Protein AF-A0A1G0R824-F1 (afdb_monomer)

Radius of gyration: 17.57 Å; Cα contacts (8 Å, |Δi|>4): 34; chains: 1; bounding box: 50×35×37 Å

Sequence (110 aa):
MQFNEADFQIFEKHLKEFIDKHGAEAIESLYQLHRKLSKELFIKNFPTTEIFYYVLFDEIQKDKYKGLSFNQLADKMKNEKNIPKRTMYSFYKLYYRKRMNYIKREKELK

Secondary structure (DSSP, 8-state):
----HHHHHHHHHHHHHHHHHH-HHHHHHHHHHHHHHHHHH---S--HHHHHHHHHHHHHTSGGGTT--HHHHHHHHHHHH---HHHHHHHIIIIIHHHHHHHHHHHH--

Foldseek 3Di:
DDDDPVSVVVVVVVVVVCCVVPNPVVVVVLVVVVVVCCVPVVDPDRPVLVVVLVVVLVVCVDPVNPPDDLVRVQVCCCVVPVQHSVSSVCSVVPPNVVVVVVVVVVVVVD

pLDDT: mean 83.84, std 8.11, range [50.47, 94.5]

Mean predicted aligned error: 9.65 Å

Solvent-accessible surface area (backbone atoms only — not comparable to full-atom values): 6414 Å² total; per-residue (Å²): 134,88,74,53,75,68,56,46,54,53,49,52,52,53,51,48,57,47,31,79,73,61,43,63,65,55,56,53,52,52,49,54,52,42,56,50,42,29,72,77,68,66,46,85,67,79,58,64,68,60,53,50,48,51,56,51,52,60,59,56,68,36,74,97,46,61,90,54,53,71,68,57,46,30,53,49,38,30,73,78,66,69,39,53,54,68,58,49,52,50,41,46,72,73,44,49,56,57,51,52,54,50,56,52,52,58,61,75,76,107

Structure (mmCIF, N/CA/C/O backbone):
data_AF-A0A1G0R824-F1
#
_entry.id   AF-A0A1G0R824-F1
#
loop_
_atom_site.group_PDB
_atom_site.id
_atom_site.type_symbol
_atom_site.label_atom_id
_atom_site.label_alt_id
_atom_site.label_comp_id
_atom_site.label_asym_id
_atom_site.label_entity_id
_atom_site.label_seq_id
_atom_site.pdbx_PDB_ins_code
_atom_site.Cartn_x
_atom_site.Cartn_y
_atom_site.Cartn_z
_atom_site.occupancy
_atom_site.B_iso_or_equiv
_atom_site.auth_seq_id
_atom_site.auth_comp_id
_atom_site.auth_asym_id
_atom_site.auth_atom_id
_atom_site.pdbx_PDB_model_num
ATOM 1 N N . MET A 1 1 ? 15.841 0.068 -17.970 1.00 50.47 1 MET A N 1
ATOM 2 C CA . MET A 1 1 ? 17.102 0.288 -17.232 1.00 50.47 1 MET A CA 1
ATOM 3 C C . MET A 1 1 ? 18.049 -0.827 -17.632 1.00 50.47 1 MET A C 1
ATOM 5 O O . MET A 1 1 ? 17.620 -1.971 -17.576 1.00 50.47 1 MET A O 1
ATOM 9 N N . GLN A 1 2 ? 19.258 -0.516 -18.102 1.00 52.72 2 GLN A N 1
ATOM 10 C CA . GLN A 1 2 ? 20.316 -1.52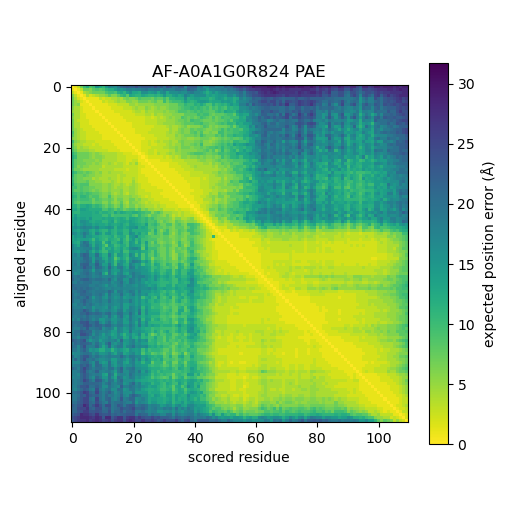2 -18.236 1.00 52.72 2 GLN A CA 1
ATOM 11 C C . GLN A 1 2 ? 21.029 -1.584 -16.886 1.00 52.72 2 GLN A C 1
ATOM 13 O O . GLN A 1 2 ? 21.675 -0.617 -16.497 1.00 52.72 2 GLN A O 1
ATOM 18 N N . PHE A 1 3 ? 20.813 -2.665 -16.144 1.00 53.12 3 PHE A N 1
ATOM 19 C CA . PHE A 1 3 ? 21.554 -2.931 -14.914 1.00 53.12 3 PHE A CA 1
ATOM 20 C C . PHE A 1 3 ? 22.971 -3.381 -15.277 1.00 53.12 3 PHE A C 1
ATOM 22 O O . PHE A 1 3 ? 23.140 -4.132 -16.240 1.00 53.12 3 PHE A O 1
ATOM 29 N N . ASN A 1 4 ? 23.979 -2.919 -14.533 1.00 82.19 4 ASN A N 1
ATOM 30 C CA . ASN A 1 4 ? 25.308 -3.522 -14.606 1.00 82.19 4 ASN A CA 1
ATOM 31 C C . ASN A 1 4 ? 25.336 -4.819 -13.767 1.00 82.19 4 ASN A C 1
ATOM 33 O O . ASN A 1 4 ? 24.406 -5.114 -13.014 1.00 82.19 4 ASN A O 1
ATOM 37 N N . GLU A 1 5 ? 26.392 -5.615 -13.913 1.00 81.75 5 GLU A N 1
ATOM 38 C CA . GLU A 1 5 ? 26.497 -6.938 -13.283 1.00 81.75 5 GLU A CA 1
ATOM 39 C C . GLU A 1 5 ? 26.482 -6.876 -11.742 1.00 81.75 5 GLU A C 1
ATOM 41 O O . GLU A 1 5 ? 25.881 -7.730 -11.091 1.00 81.75 5 GLU A O 1
ATOM 46 N N . ALA A 1 6 ? 27.052 -5.822 -11.150 1.00 82.69 6 ALA A N 1
ATOM 47 C CA . ALA A 1 6 ? 27.041 -5.614 -9.702 1.00 82.69 6 ALA A CA 1
ATOM 48 C C . ALA A 1 6 ? 25.634 -5.284 -9.176 1.00 82.69 6 ALA A C 1
ATOM 50 O O . ALA A 1 6 ? 25.211 -5.817 -8.148 1.00 82.69 6 ALA A O 1
ATOM 51 N N . ASP A 1 7 ? 24.878 -4.456 -9.901 1.00 78.75 7 ASP A N 1
ATOM 52 C CA . ASP A 1 7 ? 23.496 -4.141 -9.541 1.00 78.75 7 ASP A CA 1
ATOM 53 C C . ASP A 1 7 ? 22.604 -5.389 -9.613 1.00 78.75 7 ASP A C 1
ATOM 55 O O . ASP A 1 7 ? 21.698 -5.554 -8.793 1.00 78.75 7 ASP A O 1
ATOM 59 N N . PHE A 1 8 ? 22.877 -6.289 -10.565 1.00 78.81 8 PHE A N 1
ATOM 60 C CA . PHE A 1 8 ? 22.152 -7.550 -10.702 1.00 78.81 8 PHE A CA 1
ATOM 61 C C . PHE A 1 8 ? 22.396 -8.478 -9.503 1.00 78.81 8 PHE A C 1
ATOM 63 O O . PHE A 1 8 ? 21.442 -9.004 -8.933 1.00 78.81 8 PHE A O 1
ATOM 70 N N . GLN A 1 9 ? 23.644 -8.599 -9.041 1.00 83.06 9 GLN A N 1
ATOM 71 C CA . GLN A 1 9 ? 23.983 -9.396 -7.853 1.00 83.06 9 GLN A CA 1
ATOM 72 C C . GLN A 1 9 ? 23.334 -8.845 -6.573 1.00 83.06 9 GLN A C 1
ATOM 74 O O . GLN A 1 9 ? 22.834 -9.603 -5.738 1.00 83.06 9 GLN A O 1
ATOM 79 N N . ILE A 1 10 ? 23.308 -7.517 -6.414 1.00 84.44 10 ILE A N 1
ATOM 80 C CA . ILE A 1 10 ? 22.633 -6.861 -5.284 1.00 84.44 10 ILE A CA 1
ATOM 81 C C . ILE A 1 10 ? 21.124 -7.119 -5.343 1.00 84.44 10 ILE A C 1
ATOM 83 O O . ILE A 1 10 ? 20.503 -7.429 -4.323 1.00 84.44 10 ILE A O 1
ATOM 87 N N . PHE A 1 11 ? 20.538 -7.023 -6.536 1.00 80.81 11 PHE A N 1
ATOM 88 C CA . PHE A 1 11 ? 19.126 -7.308 -6.751 1.00 80.81 11 PHE A CA 1
ATOM 89 C C . PHE A 1 11 ? 18.776 -8.758 -6.392 1.00 80.81 11 PHE A C 1
ATOM 91 O O . PHE A 1 11 ? 17.846 -8.973 -5.616 1.00 80.81 11 PHE A O 1
ATOM 98 N N . GLU A 1 12 ? 19.534 -9.742 -6.879 1.00 81.81 12 GLU A N 1
ATOM 99 C CA . GLU A 1 12 ? 19.313 -11.159 -6.565 1.00 81.81 12 GLU A CA 1
ATOM 100 C C . GLU A 1 12 ? 19.423 -11.446 -5.067 1.00 81.81 12 GLU A C 1
ATOM 102 O O . GLU A 1 12 ? 18.592 -12.167 -4.510 1.00 81.81 12 GLU A O 1
ATOM 107 N N . LYS A 1 13 ? 20.404 -10.836 -4.390 1.00 89.50 13 LYS A N 1
ATOM 108 C CA . LYS A 1 13 ? 20.556 -10.967 -2.940 1.00 89.50 13 LYS A CA 1
ATOM 109 C C . LYS A 1 13 ? 19.313 -10.468 -2.201 1.00 89.50 13 LYS A C 1
ATOM 111 O O . LYS A 1 13 ? 18.770 -11.189 -1.368 1.00 89.50 13 LYS A O 1
ATOM 116 N N . HIS A 1 14 ? 18.835 -9.267 -2.523 1.00 85.50 14 HIS A N 1
ATOM 117 C CA . HIS A 1 14 ? 17.640 -8.710 -1.885 1.00 85.50 14 HIS A CA 1
ATOM 118 C C . HIS A 1 14 ? 16.363 -9.476 -2.235 1.00 85.50 14 HIS A C 1
ATOM 120 O O . HIS A 1 14 ? 15.480 -9.620 -1.388 1.00 85.50 14 HIS A O 1
ATOM 126 N N . LEU A 1 15 ? 16.264 -9.993 -3.461 1.00 82.12 15 LEU A N 1
ATOM 127 C CA . LEU A 1 15 ? 15.152 -10.840 -3.878 1.00 82.12 15 LEU A CA 1
ATOM 128 C C . LEU A 1 15 ? 15.111 -12.127 -3.048 1.00 82.12 15 LEU A C 1
A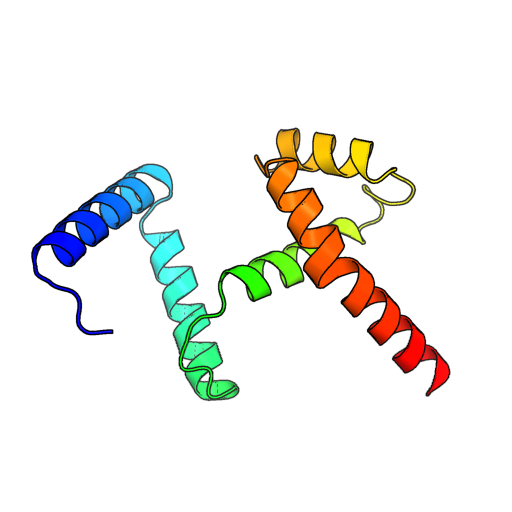TOM 130 O O . LEU A 1 15 ? 14.053 -12.503 -2.550 1.00 82.12 15 LEU A O 1
ATOM 134 N N . LYS A 1 16 ? 16.269 -12.761 -2.846 1.00 86.62 16 LYS A N 1
ATOM 135 C CA . LYS A 1 16 ? 16.400 -13.962 -2.022 1.00 86.62 16 LYS A CA 1
ATOM 136 C C . LYS A 1 16 ? 16.043 -13.693 -0.562 1.00 86.62 16 LYS A C 1
ATOM 138 O O . LYS A 1 16 ? 15.209 -14.399 -0.014 1.00 86.62 16 LYS A O 1
ATOM 143 N N . GLU A 1 17 ? 16.575 -12.624 0.032 1.00 89.75 17 GLU A N 1
ATOM 144 C CA . GLU A 1 17 ? 16.221 -12.203 1.398 1.00 89.75 17 GLU A CA 1
ATOM 145 C C . GLU A 1 17 ? 14.710 -11.964 1.560 1.00 89.75 17 GLU A C 1
ATOM 147 O O . GLU A 1 17 ? 14.130 -12.278 2.602 1.00 89.75 17 GLU A O 1
ATOM 152 N N . PHE A 1 18 ? 14.054 -11.412 0.534 1.00 84.62 18 PHE A N 1
ATOM 153 C CA . PHE A 1 18 ? 12.608 -11.218 0.537 1.00 84.62 18 PHE A CA 1
ATOM 154 C C . PHE A 1 18 ? 11.852 -12.550 0.485 1.00 84.62 18 PHE A C 1
ATOM 156 O O . PHE A 1 18 ? 10.939 -12.747 1.285 1.00 84.62 18 PHE A O 1
ATOM 163 N N . ILE A 1 19 ? 12.230 -13.459 -0.421 1.00 84.62 19 ILE A N 1
ATOM 164 C CA . ILE A 1 19 ? 11.612 -14.788 -0.559 1.00 84.62 19 ILE A CA 1
ATOM 165 C C . ILE A 1 19 ? 11.796 -15.600 0.725 1.00 84.62 19 ILE A C 1
ATOM 167 O O . ILE A 1 19 ? 10.819 -16.131 1.246 1.00 84.62 19 ILE A O 1
ATOM 171 N N . ASP A 1 20 ? 13.009 -15.630 1.279 1.00 87.12 20 ASP A N 1
ATOM 172 C CA . ASP A 1 20 ? 13.327 -16.359 2.512 1.00 87.12 20 ASP A CA 1
ATOM 173 C C . ASP A 1 20 ? 12.469 -15.869 3.694 1.00 87.12 20 ASP A C 1
ATOM 175 O O . ASP A 1 20 ? 12.116 -16.638 4.587 1.00 87.12 20 ASP A O 1
ATOM 179 N N . LYS A 1 21 ? 12.099 -14.582 3.696 1.00 86.25 21 LYS A N 1
ATOM 180 C CA . LYS A 1 21 ? 11.308 -13.956 4.760 1.00 86.25 21 LYS A CA 1
ATOM 181 C C . LYS A 1 21 ? 9.793 -14.040 4.554 1.00 86.25 21 LYS A C 1
ATOM 183 O O . LYS A 1 21 ? 9.052 -14.061 5.537 1.00 86.25 21 LYS A O 1
ATOM 188 N N . HIS A 1 22 ? 9.324 -13.996 3.311 1.00 84.19 22 HIS A N 1
ATOM 189 C CA . HIS A 1 22 ? 7.908 -13.786 2.984 1.00 84.19 22 HIS A CA 1
ATOM 190 C C . HIS A 1 22 ? 7.273 -14.911 2.159 1.00 84.19 22 HIS A C 1
ATOM 192 O O . HIS A 1 22 ? 6.067 -14.856 1.918 1.00 84.19 22 HIS A O 1
ATOM 198 N N . GLY A 1 23 ? 8.051 -15.918 1.760 1.00 86.38 23 GLY A N 1
ATOM 199 C CA . GLY A 1 23 ? 7.623 -16.958 0.832 1.00 86.38 23 GLY A CA 1
ATOM 200 C C . GLY A 1 23 ? 7.680 -16.493 -0.624 1.00 86.38 23 GLY A C 1
ATOM 201 O O . GLY A 1 23 ? 7.590 -15.299 -0.938 1.00 86.38 23 GLY A O 1
ATOM 202 N N . ALA A 1 24 ? 7.837 -17.449 -1.539 1.00 82.44 24 ALA A N 1
ATOM 203 C CA . ALA A 1 24 ? 7.857 -17.173 -2.975 1.00 82.44 24 ALA A CA 1
ATOM 204 C C . ALA A 1 24 ? 6.472 -16.738 -3.490 1.00 82.44 24 ALA A C 1
ATOM 206 O O . ALA A 1 24 ? 6.373 -15.942 -4.428 1.00 82.44 24 ALA A O 1
ATOM 207 N N . GLU A 1 25 ? 5.402 -17.175 -2.819 1.00 85.25 25 GLU A N 1
ATOM 208 C CA . GLU A 1 25 ? 4.009 -16.917 -3.188 1.00 85.25 25 GLU A CA 1
ATOM 209 C C . GLU A 1 25 ? 3.681 -15.415 -3.210 1.00 85.25 25 GLU A C 1
ATOM 211 O O . GLU A 1 25 ? 2.858 -14.950 -4.007 1.00 85.25 25 GLU A O 1
ATOM 216 N N . ALA A 1 26 ? 4.346 -14.624 -2.360 1.00 78.00 26 ALA A N 1
ATOM 217 C CA . ALA A 1 26 ? 4.185 -13.174 -2.318 1.00 78.00 26 ALA A CA 1
ATOM 218 C C . ALA A 1 26 ? 4.691 -12.502 -3.606 1.00 78.00 26 ALA A C 1
ATOM 220 O O . ALA A 1 26 ? 4.035 -11.602 -4.138 1.00 78.00 26 ALA A O 1
ATOM 221 N N . ILE A 1 27 ? 5.830 -12.956 -4.141 1.00 79.94 27 ILE A N 1
ATOM 222 C CA . ILE A 1 27 ? 6.387 -12.437 -5.398 1.00 79.94 27 ILE A CA 1
ATOM 223 C C . ILE A 1 27 ? 5.542 -12.890 -6.584 1.00 79.94 27 ILE A C 1
ATOM 225 O O . ILE A 1 27 ? 5.241 -12.081 -7.463 1.00 79.94 27 ILE A O 1
ATOM 229 N N . GLU A 1 28 ? 5.105 -14.148 -6.592 1.00 78.69 28 GLU A N 1
ATOM 230 C CA . GLU A 1 28 ? 4.213 -14.663 -7.631 1.00 78.69 28 GLU A CA 1
ATOM 231 C C . GLU A 1 28 ? 2.908 -13.866 -7.692 1.00 78.69 28 GLU A C 1
ATOM 233 O O . GLU A 1 28 ? 2.488 -13.437 -8.768 1.00 78.69 28 GLU A O 1
ATOM 238 N N . SER A 1 29 ? 2.308 -13.576 -6.536 1.00 81.31 29 SER A N 1
ATOM 239 C CA . SER A 1 29 ? 1.095 -12.760 -6.441 1.00 81.31 29 SER A CA 1
ATOM 240 C C . SER A 1 29 ? 1.305 -11.348 -7.004 1.00 81.31 29 SER A C 1
ATOM 242 O O . SER A 1 29 ? 0.468 -10.848 -7.761 1.00 81.31 29 SER A O 1
ATOM 244 N N . LEU A 1 30 ? 2.443 -10.713 -6.694 1.00 81.12 30 LEU A N 1
ATOM 245 C CA . LEU A 1 30 ? 2.808 -9.400 -7.238 1.00 81.12 30 LEU A CA 1
ATOM 246 C C . LEU A 1 30 ? 3.021 -9.447 -8.757 1.00 81.12 30 LEU A C 1
ATOM 248 O O . LEU A 1 30 ? 2.548 -8.561 -9.472 1.00 81.12 30 LEU A O 1
ATOM 252 N N . TYR A 1 31 ? 3.680 -10.490 -9.264 1.00 81.75 31 TYR A N 1
ATOM 253 C CA . TYR A 1 31 ? 3.886 -10.688 -10.697 1.00 81.75 31 TYR A CA 1
ATOM 254 C C . TYR A 1 31 ? 2.561 -10.879 -11.446 1.00 81.75 31 TYR A C 1
ATOM 256 O O . TYR A 1 31 ? 2.338 -10.232 -12.473 1.00 81.75 31 TYR A O 1
ATOM 264 N N . GLN A 1 32 ? 1.658 -11.721 -10.935 1.00 84.19 32 GLN A N 1
ATOM 265 C CA . GLN A 1 32 ? 0.348 -11.945 -11.555 1.00 84.19 32 GLN A CA 1
ATOM 266 C C . GLN A 1 32 ? -0.484 -10.662 -11.576 1.00 84.19 32 GLN A C 1
ATOM 268 O O . GLN A 1 32 ? -1.085 -10.328 -12.602 1.00 84.19 32 GLN A O 1
ATOM 273 N N . LEU A 1 33 ? -0.460 -9.899 -10.478 1.00 82.69 33 LEU A N 1
ATOM 274 C CA . LEU A 1 33 ? -1.103 -8.592 -10.410 1.00 82.69 33 LEU A CA 1
ATOM 275 C C . LEU A 1 33 ? -0.523 -7.634 -11.461 1.00 82.69 33 LEU A C 1
ATOM 277 O O . LEU A 1 33 ? -1.284 -7.028 -12.216 1.00 82.69 33 LEU A O 1
ATOM 281 N N . HIS A 1 34 ? 0.805 -7.538 -11.575 1.00 81.75 34 HIS A N 1
ATOM 282 C CA . HIS A 1 34 ? 1.450 -6.709 -12.596 1.00 81.75 34 HIS A CA 1
ATOM 283 C C . HIS A 1 34 ? 1.052 -7.124 -14.012 1.00 81.75 34 HIS A C 1
ATOM 285 O O . HIS A 1 34 ? 0.662 -6.278 -14.815 1.00 81.75 34 HIS A O 1
ATOM 291 N N . ARG A 1 35 ? 1.096 -8.424 -14.320 1.00 80.94 35 ARG A N 1
ATOM 292 C CA . ARG A 1 35 ? 0.743 -8.955 -15.641 1.00 80.94 35 ARG A CA 1
ATOM 293 C C . ARG A 1 35 ? -0.699 -8.622 -16.017 1.00 80.94 35 ARG A C 1
ATOM 295 O O . ARG A 1 35 ? -0.956 -8.281 -17.171 1.00 80.94 35 ARG A O 1
ATOM 302 N N . LYS A 1 36 ? -1.628 -8.703 -15.060 1.00 83.75 36 LYS A N 1
ATOM 303 C CA . LYS A 1 36 ? -3.031 -8.328 -15.263 1.00 83.75 36 LYS A CA 1
ATOM 304 C C . LYS A 1 36 ? -3.173 -6.829 -15.540 1.00 83.75 36 LYS A C 1
ATOM 306 O O . LYS A 1 36 ? -3.750 -6.457 -16.557 1.00 83.75 36 LYS A O 1
ATOM 311 N N . LEU A 1 37 ? -2.563 -5.981 -14.709 1.00 80.06 37 LEU A N 1
ATOM 312 C CA . LEU A 1 37 ? -2.597 -4.522 -14.881 1.00 80.06 37 LEU A CA 1
ATOM 313 C C . LEU A 1 37 ? -1.940 -4.062 -16.188 1.00 80.06 37 LEU A C 1
ATOM 315 O O . LEU A 1 37 ? -2.423 -3.133 -16.828 1.00 80.06 37 LEU A O 1
ATOM 319 N N . SER A 1 38 ? -0.864 -4.721 -16.617 1.00 80.88 38 SER A N 1
ATOM 320 C CA . SER A 1 38 ? -0.202 -4.412 -17.885 1.00 80.88 38 SER A CA 1
ATOM 321 C C . SER A 1 38 ? -1.100 -4.711 -19.087 1.00 80.88 38 SER A C 1
ATOM 323 O O . SER A 1 38 ? -1.141 -3.932 -20.035 1.00 80.88 38 SER A O 1
ATOM 325 N N . LYS A 1 39 ? -1.871 -5.804 -19.027 1.00 83.31 39 LYS A N 1
ATOM 326 C CA . LYS A 1 39 ? -2.824 -6.179 -20.080 1.00 83.31 39 LYS A CA 1
ATOM 327 C C . LYS A 1 39 ? -4.071 -5.296 -20.105 1.00 83.31 39 LYS A C 1
ATOM 329 O O . LYS A 1 39 ? -4.519 -4.939 -21.185 1.00 83.31 39 LYS A O 1
ATOM 334 N N . GLU A 1 40 ? -4.639 -4.983 -18.943 1.00 85.62 40 GLU A N 1
ATOM 335 C CA . GLU A 1 40 ? -5.915 -4.258 -18.849 1.00 85.62 40 GLU A CA 1
ATOM 336 C C . GLU A 1 40 ? -5.743 -2.737 -18.943 1.00 85.62 40 GLU A C 1
ATOM 338 O O . GLU A 1 40 ? -6.569 -2.059 -19.546 1.00 85.62 40 GLU A O 1
ATOM 343 N N . LEU A 1 41 ? -4.671 -2.195 -18.355 1.00 80.25 41 LEU A N 1
ATOM 344 C CA . LEU A 1 41 ? -4.466 -0.752 -18.183 1.00 80.25 41 LEU A CA 1
ATOM 345 C C . LEU A 1 41 ? -3.198 -0.228 -18.880 1.00 80.25 41 LEU A C 1
ATOM 347 O O . LEU A 1 41 ? -2.849 0.937 -18.708 1.00 80.25 41 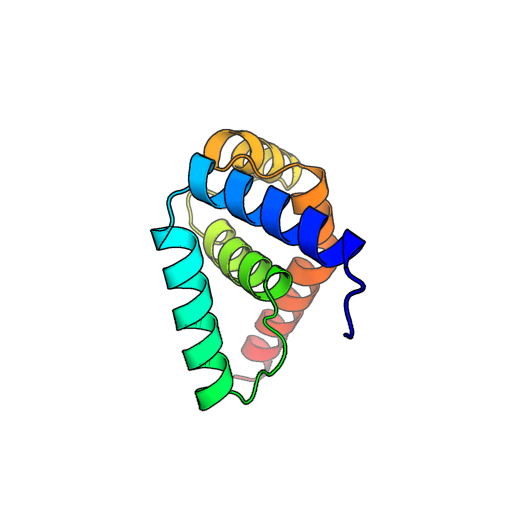LEU A O 1
ATOM 351 N N . PHE A 1 42 ? -2.484 -1.068 -19.642 1.00 79.69 42 PHE A N 1
ATOM 352 C CA . PHE A 1 42 ? -1.231 -0.723 -20.341 1.00 79.69 42 PHE A CA 1
ATOM 353 C C . PHE A 1 42 ? -0.117 -0.186 -19.430 1.00 79.69 42 PHE A C 1
ATOM 355 O O . PHE A 1 42 ? 0.797 0.521 -19.867 1.00 79.69 42 PHE A O 1
ATOM 362 N N . ILE A 1 43 ? -0.157 -0.549 -18.148 1.00 71.12 43 ILE A N 1
ATOM 363 C CA . ILE A 1 43 ? 0.856 -0.159 -17.173 1.00 71.12 43 ILE A CA 1
ATOM 364 C C . ILE A 1 43 ? 2.123 -0.988 -17.429 1.00 71.12 43 ILE A C 1
ATOM 366 O O . ILE A 1 43 ? 2.154 -2.194 -17.191 1.00 71.12 43 ILE A O 1
ATOM 370 N N . LYS A 1 44 ? 3.169 -0.341 -17.960 1.00 70.69 44 LYS A N 1
ATOM 371 C CA . LYS A 1 44 ? 4.475 -0.973 -18.249 1.00 70.69 44 LYS A CA 1
ATOM 372 C C . LYS A 1 44 ? 5.415 -1.014 -17.041 1.00 70.69 44 LYS A C 1
ATOM 374 O O . LYS A 1 44 ? 6.289 -1.870 -16.982 1.00 70.69 44 LYS A O 1
ATOM 379 N N . ASN A 1 45 ? 5.235 -0.084 -16.103 1.00 70.94 45 ASN A N 1
ATOM 380 C CA . ASN A 1 45 ? 6.014 0.021 -14.873 1.00 70.94 45 ASN A CA 1
ATOM 381 C C . ASN A 1 45 ? 5.086 -0.261 -13.696 1.00 70.94 45 ASN A C 1
ATOM 383 O O . ASN A 1 45 ? 4.102 0.456 -13.532 1.00 70.94 45 ASN A O 1
ATOM 387 N N . PHE A 1 46 ? 5.380 -1.279 -12.889 1.00 70.06 46 PHE A N 1
ATOM 388 C CA . PHE A 1 46 ? 4.523 -1.649 -11.765 1.00 70.06 46 PHE A CA 1
ATOM 389 C C . PHE A 1 46 ? 4.576 -0.581 -10.656 1.00 70.06 46 PHE A C 1
ATOM 391 O O . PHE A 1 46 ? 5.640 -0.370 -10.072 1.00 70.06 46 PHE A O 1
ATOM 398 N N . PRO A 1 47 ? 3.462 0.105 -10.349 1.00 71.19 47 PRO A N 1
ATOM 399 C CA . PRO A 1 47 ? 3.463 1.242 -9.440 1.00 71.19 47 PRO A CA 1
ATOM 400 C C . PRO A 1 47 ? 3.225 0.752 -8.005 1.00 71.19 47 PRO A C 1
ATOM 402 O O . PRO A 1 47 ? 2.150 0.908 -7.424 1.00 71.19 47 PRO A O 1
ATOM 405 N N . THR A 1 48 ? 4.225 0.070 -7.443 1.00 74.56 48 THR A N 1
ATOM 406 C CA . THR A 1 48 ? 4.126 -0.625 -6.149 1.00 74.56 48 THR A CA 1
ATOM 407 C C . THR A 1 48 ? 3.749 0.325 -5.011 1.00 74.56 48 THR A C 1
ATOM 409 O O . THR A 1 48 ? 2.961 -0.032 -4.135 1.00 74.56 48 THR A O 1
ATOM 412 N N . THR A 1 49 ? 4.275 1.552 -5.038 1.00 75.81 49 THR A N 1
ATOM 413 C CA . THR A 1 49 ? 4.011 2.580 -4.018 1.00 75.81 49 THR A CA 1
ATOM 414 C C . THR A 1 49 ? 2.575 3.087 -4.102 1.00 75.81 49 THR A C 1
ATOM 416 O O . THR A 1 49 ? 1.904 3.250 -3.086 1.00 75.81 49 THR A O 1
ATOM 419 N N . GLU A 1 50 ? 2.084 3.322 -5.312 1.00 79.44 50 GLU A N 1
ATOM 420 C CA . GLU A 1 50 ? 0.742 3.815 -5.583 1.00 79.44 50 GLU A CA 1
ATOM 421 C C . GLU A 1 50 ? -0.306 2.765 -5.219 1.00 79.44 50 GLU A C 1
ATOM 423 O O . GLU A 1 50 ? -1.310 3.106 -4.594 1.00 79.44 50 GLU A O 1
ATOM 428 N N . ILE A 1 51 ? -0.048 1.491 -5.541 1.00 79.00 51 ILE A N 1
ATOM 429 C CA . ILE A 1 51 ? -0.893 0.362 -5.131 1.00 79.00 51 ILE A CA 1
ATOM 430 C C . ILE A 1 51 ? -0.918 0.262 -3.606 1.00 79.00 51 ILE A C 1
ATOM 432 O O . ILE A 1 51 ? -1.994 0.188 -3.013 1.00 79.00 51 ILE A O 1
ATOM 436 N N . PHE A 1 52 ? 0.248 0.322 -2.955 1.00 83.12 52 PHE A N 1
ATOM 437 C CA . PHE A 1 52 ? 0.327 0.313 -1.497 1.00 83.12 52 PHE A CA 1
ATOM 438 C C . PHE A 1 52 ? -0.482 1.461 -0.876 1.00 83.12 52 PHE A C 1
ATOM 440 O O . PHE A 1 52 ? -1.268 1.229 0.040 1.00 83.12 52 PHE A O 1
ATOM 447 N N . TYR A 1 53 ? -0.345 2.688 -1.384 1.00 88.38 53 TYR A N 1
ATOM 448 C CA . TYR A 1 53 ? -1.102 3.836 -0.883 1.00 88.38 53 TYR A CA 1
ATOM 449 C C . TYR A 1 53 ? -2.601 3.729 -1.151 1.00 88.38 53 TYR A C 1
ATOM 451 O O . TYR A 1 53 ? -3.382 4.122 -0.289 1.00 88.38 53 TYR A O 1
ATOM 459 N N . TYR A 1 54 ? -3.015 3.171 -2.286 1.00 85.00 54 TYR A N 1
ATOM 460 C CA . TYR A 1 54 ? -4.425 2.911 -2.564 1.00 85.00 54 TYR A CA 1
ATOM 461 C C . TYR A 1 54 ? -5.021 1.935 -1.539 1.00 85.00 54 TYR A C 1
ATOM 463 O O . TYR A 1 54 ? -6.001 2.254 -0.870 1.00 85.00 54 TYR A O 1
ATOM 471 N N . VAL A 1 55 ? -4.375 0.783 -1.339 1.00 84.44 55 VAL A N 1
ATOM 472 C CA . VAL A 1 55 ? -4.823 -0.234 -0.373 1.00 84.44 55 VAL A CA 1
ATOM 473 C C . VAL A 1 55 ? -4.816 0.319 1.053 1.00 84.44 55 VAL A C 1
ATOM 475 O O . VAL A 1 55 ? -5.751 0.090 1.822 1.00 84.44 55 VAL A O 1
ATOM 478 N N . LEU A 1 56 ? -3.776 1.076 1.414 1.00 88.50 56 LEU A N 1
ATOM 479 C CA . LEU A 1 56 ? -3.687 1.721 2.718 1.00 88.50 56 LEU A CA 1
ATOM 480 C C . LEU A 1 56 ? -4.806 2.751 2.913 1.00 88.50 56 LEU A C 1
ATOM 482 O O . LEU A 1 56 ? -5.358 2.822 4.006 1.00 88.50 56 LEU A O 1
ATOM 486 N N . PHE A 1 57 ? -5.161 3.520 1.880 1.00 90.31 57 PHE A N 1
ATOM 487 C CA . PHE A 1 57 ? -6.260 4.482 1.936 1.00 90.31 57 PHE A CA 1
ATOM 488 C C . PHE A 1 57 ? -7.589 3.799 2.260 1.00 90.31 57 PHE A C 1
ATOM 490 O O . PHE A 1 57 ? -8.251 4.215 3.207 1.00 90.31 57 PHE A O 1
ATOM 497 N N . ASP A 1 58 ? -7.942 2.733 1.544 1.00 86.81 58 ASP A N 1
ATOM 498 C CA . ASP A 1 58 ? -9.185 1.993 1.791 1.00 86.81 58 ASP A CA 1
ATOM 499 C C . ASP A 1 58 ? -9.201 1.356 3.187 1.00 86.81 58 ASP A C 1
ATOM 501 O O . ASP A 1 58 ? -10.212 1.390 3.892 1.00 86.81 58 ASP A O 1
ATOM 505 N N . GLU A 1 59 ? -8.063 0.820 3.637 1.00 88.19 59 GLU A N 1
ATOM 506 C CA . GLU A 1 59 ? -7.941 0.236 4.970 1.00 88.19 59 GLU A CA 1
ATOM 507 C C . GLU A 1 59 ? -8.249 1.250 6.077 1.00 88.19 59 GLU A C 1
ATOM 509 O O . GLU A 1 59 ? -8.978 0.919 7.012 1.00 88.19 59 GLU A O 1
ATOM 514 N N . ILE A 1 60 ? -7.709 2.470 5.992 1.00 89.56 60 ILE A N 1
ATOM 515 C CA . ILE A 1 60 ? -7.870 3.476 7.052 1.00 89.56 60 ILE A CA 1
ATOM 516 C C . ILE A 1 60 ? -9.254 4.133 7.070 1.00 89.56 60 ILE A C 1
ATOM 518 O O . ILE A 1 60 ? -9.580 4.802 8.046 1.00 89.56 60 ILE A O 1
ATOM 522 N N . GLN A 1 61 ? -10.070 3.942 6.027 1.00 87.25 61 GLN A N 1
ATOM 523 C CA . GLN A 1 61 ? -11.473 4.374 6.023 1.00 87.25 61 GLN A CA 1
ATOM 524 C C . GLN A 1 61 ? -12.391 3.422 6.808 1.00 87.25 61 GLN A C 1
ATOM 526 O O . GLN A 1 61 ? -13.542 3.767 7.067 1.00 87.25 61 GLN A O 1
ATOM 531 N N . LYS A 1 62 ? -11.914 2.231 7.200 1.00 88.62 62 LYS A N 1
ATOM 532 C CA . LYS A 1 62 ? -12.703 1.269 7.988 1.00 88.62 62 LYS A CA 1
ATOM 533 C C . LYS A 1 62 ? -13.053 1.836 9.367 1.00 88.62 62 LYS A C 1
ATOM 535 O O . LYS A 1 62 ? -12.223 2.484 10.006 1.00 88.62 62 LYS A O 1
ATOM 540 N N . ASP A 1 63 ? -14.237 1.496 9.880 1.00 87.50 63 ASP A N 1
ATOM 541 C CA . ASP A 1 63 ? -14.775 2.061 11.130 1.00 87.50 63 ASP A CA 1
ATOM 542 C C . ASP A 1 63 ? -13.842 1.912 12.342 1.00 87.50 63 ASP A C 1
ATOM 544 O O . ASP A 1 63 ? -13.756 2.820 13.165 1.00 87.50 63 ASP A O 1
ATOM 548 N N . LYS A 1 64 ? -13.050 0.832 12.415 1.00 90.12 64 LYS A N 1
ATOM 549 C CA . LYS A 1 64 ? -12.043 0.608 13.477 1.00 90.12 64 LYS A CA 1
ATOM 550 C C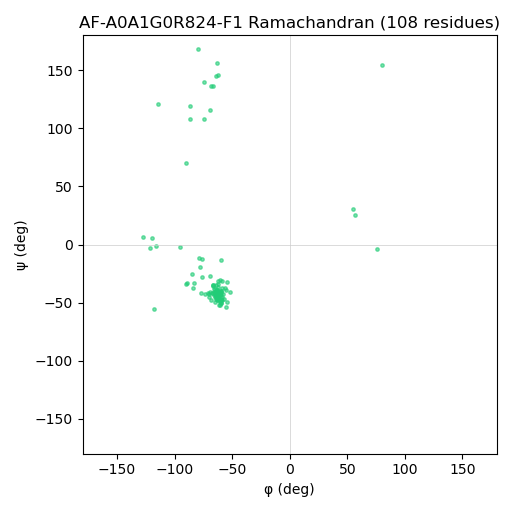 . LYS A 1 64 ? -10.939 1.679 13.570 1.00 90.12 64 LYS A C 1
ATOM 552 O O . LYS A 1 64 ? -10.162 1.678 14.534 1.00 90.12 64 LYS A O 1
ATOM 557 N N . TYR A 1 65 ? -10.824 2.539 12.560 1.00 89.12 65 TYR A N 1
ATOM 558 C CA . TYR A 1 65 ? -9.866 3.642 12.491 1.00 89.12 65 TYR A CA 1
ATOM 559 C C . TYR A 1 65 ? -10.541 5.021 12.455 1.00 89.12 65 TYR A C 1
ATOM 561 O O . TYR A 1 65 ? -9.856 6.046 12.459 1.00 89.12 65 TYR A O 1
ATOM 569 N N . LYS A 1 66 ? -11.877 5.066 12.456 1.00 87.56 66 LYS A N 1
ATOM 570 C CA . LYS A 1 66 ? -12.654 6.302 12.395 1.00 87.56 66 LYS A CA 1
ATOM 571 C C . LYS A 1 66 ? -12.455 7.131 13.663 1.00 87.56 66 LYS A C 1
ATOM 573 O O . LYS A 1 66 ? -12.449 6.607 14.772 1.00 87.56 66 LYS A O 1
ATOM 578 N N . GLY A 1 67 ? -12.280 8.440 13.492 1.00 85.75 67 GLY A N 1
ATOM 579 C 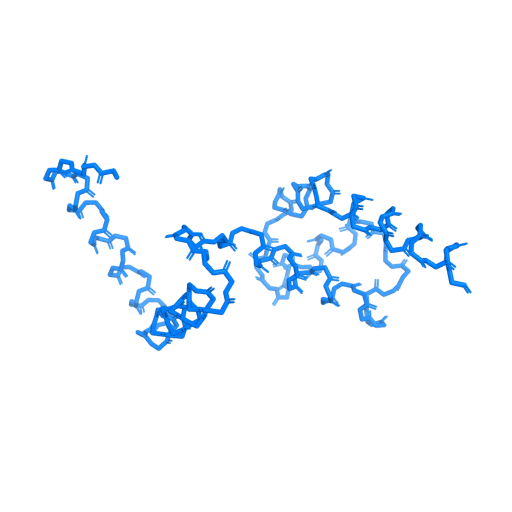CA . GLY A 1 67 ? -12.090 9.381 14.602 1.00 85.75 67 GLY A CA 1
ATOM 580 C C . GLY A 1 67 ? -10.699 9.358 15.244 1.00 85.75 67 GLY A C 1
ATOM 581 O O . GLY A 1 67 ? -10.428 10.194 16.102 1.00 85.75 67 GLY A O 1
ATOM 582 N N . LEU A 1 68 ? -9.796 8.465 14.823 1.00 91.19 68 LEU A N 1
ATOM 583 C CA . LEU A 1 68 ? -8.412 8.493 15.289 1.00 91.19 68 LEU A CA 1
ATOM 584 C C . LEU A 1 68 ? -7.691 9.727 14.742 1.00 91.19 68 LEU A C 1
ATOM 586 O O . LEU A 1 68 ? -7.769 10.046 13.553 1.00 91.19 68 LEU A O 1
ATOM 590 N N . SER A 1 69 ? -6.923 10.393 15.603 1.00 91.88 69 SER A N 1
ATOM 591 C CA . SER A 1 69 ? -5.958 11.391 15.145 1.00 91.88 69 SER A CA 1
ATOM 592 C C . SER A 1 69 ? -4.891 10.732 14.267 1.00 91.88 69 SER A C 1
ATOM 594 O O . SER A 1 69 ? -4.600 9.539 14.392 1.00 91.88 69 SER A O 1
ATOM 596 N N . PHE A 1 70 ? -4.246 11.517 13.403 1.00 90.62 70 PHE A N 1
ATOM 597 C CA . PHE A 1 70 ? -3.186 11.001 12.536 1.00 90.62 70 PHE A CA 1
ATOM 598 C C . PHE A 1 70 ? -2.060 10.305 13.324 1.00 90.62 70 PHE A C 1
ATOM 600 O O . PHE A 1 70 ? -1.579 9.254 12.907 1.00 90.62 70 PHE A O 1
ATOM 607 N N . ASN A 1 71 ? -1.678 10.845 14.487 1.00 93.12 71 ASN A N 1
ATOM 608 C CA . ASN A 1 71 ? -0.650 10.240 15.337 1.00 93.12 71 ASN A CA 1
ATOM 609 C C . ASN A 1 71 ? -1.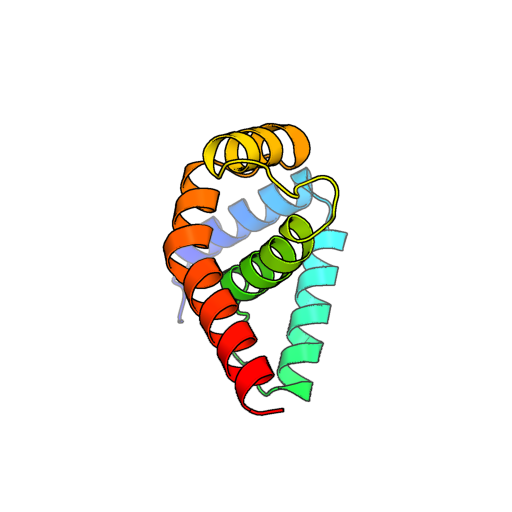093 8.876 15.886 1.00 93.12 71 ASN A C 1
ATOM 611 O O . ASN A 1 71 ? -0.338 7.914 15.775 1.00 93.12 71 ASN A O 1
ATOM 615 N N . GLN A 1 72 ? -2.330 8.768 16.385 1.00 94.38 72 GLN A N 1
ATOM 616 C CA . GLN A 1 72 ? -2.893 7.494 16.850 1.00 94.38 72 GLN A CA 1
ATOM 617 C C . GLN A 1 72 ? -2.979 6.467 15.717 1.00 94.38 72 GLN A C 1
ATOM 619 O O . GLN A 1 72 ? -2.634 5.303 15.910 1.00 94.38 72 GLN A O 1
ATOM 624 N N . LEU A 1 73 ? -3.392 6.895 14.521 1.00 93.69 73 LEU A N 1
ATOM 625 C CA . LEU A 1 73 ? -3.431 6.040 13.338 1.00 93.69 73 LEU A CA 1
ATOM 626 C C . LEU A 1 73 ? -2.028 5.543 12.962 1.00 93.69 73 LEU A C 1
ATOM 628 O O . LEU A 1 73 ? -1.850 4.361 12.685 1.00 93.69 73 LEU A O 1
ATOM 632 N N . ALA A 1 74 ? -1.025 6.424 12.978 1.00 93.19 74 ALA A N 1
ATOM 633 C CA . ALA A 1 74 ? 0.349 6.068 12.643 1.00 93.19 74 ALA A CA 1
ATOM 634 C C . ALA A 1 74 ? 0.970 5.095 13.659 1.00 93.19 74 ALA A C 1
ATOM 636 O O . ALA A 1 74 ? 1.676 4.171 13.259 1.00 93.19 74 ALA A O 1
ATOM 637 N N . ASP A 1 75 ? 0.686 5.266 14.952 1.00 94.50 75 ASP A N 1
ATOM 638 C CA . ASP A 1 75 ? 1.084 4.314 15.995 1.00 94.50 75 ASP A CA 1
ATOM 639 C C . ASP A 1 75 ? 0.399 2.953 15.819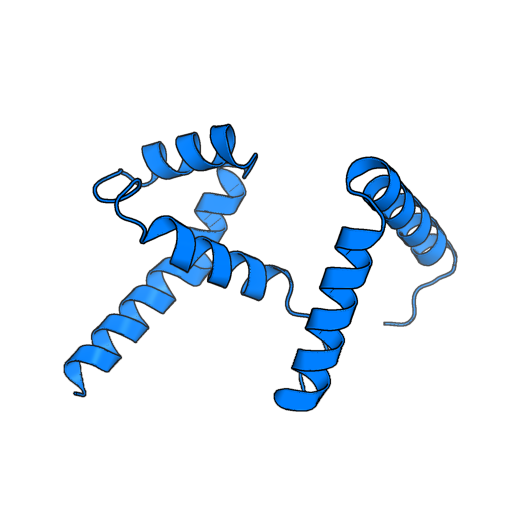 1.00 94.50 75 ASP A C 1
ATOM 641 O O . ASP A 1 75 ? 1.054 1.912 15.865 1.00 94.50 75 ASP A O 1
ATOM 645 N N . LYS A 1 76 ? -0.902 2.949 15.521 1.00 93.62 76 LYS A N 1
ATOM 646 C CA . LYS A 1 76 ? -1.670 1.719 15.300 1.00 93.62 76 LYS A CA 1
ATOM 647 C C . LYS A 1 76 ? -1.183 0.952 14.066 1.00 93.62 76 LYS A C 1
ATOM 649 O O . LYS A 1 76 ? -0.975 -0.253 14.142 1.00 93.62 76 LYS A O 1
ATOM 654 N N . MET A 1 77 ? -0.899 1.645 12.962 1.00 92.12 77 MET A N 1
ATOM 655 C CA . MET A 1 77 ? -0.342 1.040 11.741 1.00 92.12 77 MET A CA 1
ATOM 656 C C . MET A 1 77 ? 1.079 0.502 11.937 1.00 92.12 77 MET A C 1
ATOM 658 O O . MET A 1 77 ? 1.425 -0.540 11.375 1.00 92.12 77 MET A O 1
ATOM 662 N N . LYS A 1 78 ? 1.893 1.171 12.762 1.00 90.31 78 LYS A N 1
ATOM 663 C CA . LYS A 1 78 ? 3.206 0.656 13.164 1.00 90.31 78 LYS A CA 1
ATOM 664 C C . LYS A 1 78 ? 3.070 -0.651 13.941 1.00 90.31 78 LYS A C 1
ATOM 666 O O . LYS A 1 78 ? 3.788 -1.594 13.643 1.00 90.31 78 LYS A O 1
ATOM 671 N N . ASN A 1 79 ? 2.147 -0.720 14.894 1.00 89.62 79 ASN A N 1
ATOM 672 C CA . ASN A 1 79 ? 2.012 -1.887 15.766 1.00 89.62 79 ASN A CA 1
ATOM 673 C C . ASN A 1 79 ? 1.308 -3.070 15.080 1.00 89.62 79 ASN A C 1
ATOM 675 O O . ASN A 1 79 ? 1.749 -4.203 15.223 1.00 89.62 79 ASN A O 1
ATOM 679 N N . GLU A 1 80 ? 0.240 -2.824 14.315 1.00 90.38 80 GLU A N 1
ATOM 680 C CA . GLU A 1 80 ? -0.564 -3.888 13.689 1.00 90.38 80 GLU A CA 1
ATOM 681 C C . GLU A 1 80 ? 0.027 -4.390 12.368 1.00 90.38 80 GLU A C 1
ATOM 683 O O . GLU A 1 80 ? -0.147 -5.553 12.015 1.00 90.38 80 GLU A O 1
ATOM 688 N N . LYS A 1 81 ? 0.680 -3.508 11.599 1.00 81.81 81 LYS A N 1
ATOM 689 C CA . LYS A 1 81 ? 1.103 -3.793 10.216 1.00 81.81 81 LYS A CA 1
ATOM 690 C C . LYS A 1 81 ? 2.578 -3.517 9.953 1.00 81.81 81 LYS A C 1
ATOM 692 O O . LYS A 1 81 ? 3.015 -3.585 8.807 1.00 81.81 81 LYS A O 1
ATOM 697 N N . ASN A 1 82 ? 3.339 -3.181 10.995 1.00 83.38 82 ASN A N 1
ATOM 698 C CA . ASN A 1 82 ? 4.750 -2.820 10.901 1.00 83.38 82 ASN A CA 1
ATOM 699 C C . ASN A 1 82 ? 5.028 -1.675 9.905 1.00 83.38 82 ASN A C 1
ATOM 701 O O . ASN A 1 82 ? 6.090 -1.615 9.286 1.00 83.38 82 ASN A O 1
ATOM 705 N N . ILE A 1 83 ? 4.069 -0.755 9.728 1.00 85.44 83 ILE A N 1
ATOM 706 C CA . ILE A 1 83 ? 4.220 0.391 8.824 1.00 85.44 83 ILE A CA 1
ATOM 707 C C . ILE A 1 83 ? 4.904 1.537 9.586 1.00 85.44 83 ILE A C 1
ATOM 709 O O . ILE A 1 83 ? 4.340 2.054 10.553 1.00 85.44 83 ILE A O 1
ATOM 713 N N . PRO A 1 84 ? 6.091 2.006 9.162 1.00 86.81 84 PRO A N 1
ATOM 714 C CA . PRO A 1 84 ? 6.786 3.081 9.861 1.00 86.81 84 PRO A CA 1
ATOM 715 C C . PRO A 1 84 ? 5.993 4.394 9.861 1.00 86.81 84 PRO A C 1
ATOM 717 O O . PRO A 1 84 ? 5.392 4.774 8.852 1.00 86.81 84 PRO A O 1
ATOM 720 N N . LYS A 1 85 ? 6.100 5.177 10.946 1.00 90.31 85 LYS A N 1
ATOM 721 C CA . LYS A 1 85 ? 5.489 6.520 11.027 1.00 90.31 85 LYS A CA 1
ATOM 722 C C . LYS A 1 85 ? 5.867 7.405 9.836 1.00 90.31 85 LYS A C 1
ATOM 724 O O . LYS A 1 85 ? 5.012 8.094 9.293 1.00 90.31 85 LYS A O 1
ATOM 729 N N . ARG A 1 86 ? 7.128 7.360 9.386 1.00 88.00 86 ARG A N 1
ATOM 730 C CA . ARG A 1 86 ? 7.601 8.118 8.212 1.00 88.00 86 ARG A CA 1
ATOM 731 C C . ARG A 1 86 ? 6.805 7.781 6.947 1.00 88.00 86 ARG A C 1
ATOM 733 O O . ARG A 1 86 ? 6.428 8.688 6.213 1.00 88.00 86 ARG A O 1
ATOM 740 N N . THR A 1 87 ? 6.507 6.503 6.724 1.00 86.94 87 THR A N 1
ATOM 741 C CA . THR A 1 87 ? 5.691 6.046 5.592 1.00 86.94 87 THR A CA 1
ATOM 742 C C . THR A 1 87 ? 4.267 6.580 5.695 1.00 86.94 87 THR A C 1
ATOM 744 O O . THR A 1 87 ? 3.737 7.072 4.703 1.00 86.94 87 THR A O 1
ATOM 747 N N . MET A 1 88 ? 3.682 6.581 6.898 1.00 92.50 88 MET A N 1
ATOM 748 C CA . MET A 1 88 ? 2.366 7.183 7.147 1.00 92.50 88 MET A CA 1
ATOM 749 C C . MET A 1 88 ? 2.352 8.689 6.854 1.00 92.50 88 MET A C 1
ATOM 751 O O . MET A 1 88 ? 1.398 9.189 6.259 1.00 92.50 88 MET A O 1
ATOM 755 N N . TYR A 1 89 ? 3.413 9.418 7.218 1.00 91.06 89 TYR A N 1
ATOM 756 C CA . TYR A 1 89 ? 3.546 10.846 6.902 1.00 91.06 89 TYR A CA 1
ATOM 757 C C . TYR A 1 89 ? 3.622 11.092 5.392 1.00 91.06 89 TYR A C 1
ATOM 759 O O . TYR A 1 89 ? 2.911 11.958 4.876 1.00 91.06 89 TYR A O 1
ATOM 767 N N . SER A 1 90 ? 4.445 10.319 4.675 1.00 88.00 90 SER A N 1
ATOM 768 C CA . SER A 1 90 ? 4.537 10.391 3.212 1.00 88.00 90 SER A CA 1
ATOM 769 C C . SER A 1 90 ? 3.194 10.087 2.552 1.00 88.00 90 SER A C 1
ATOM 771 O O . SER A 1 90 ? 2.730 10.875 1.731 1.00 88.00 90 SER A O 1
ATOM 773 N N . PHE A 1 91 ? 2.527 9.011 2.972 1.00 92.25 91 PHE A N 1
ATOM 774 C CA . PHE A 1 91 ? 1.184 8.651 2.521 1.00 92.25 91 PHE A CA 1
ATOM 775 C C . PHE A 1 91 ? 0.188 9.803 2.725 1.00 92.25 91 PHE A C 1
ATOM 777 O O . PHE A 1 91 ? -0.510 10.206 1.790 1.00 92.25 91 PHE A O 1
ATOM 784 N N . TYR A 1 92 ? 0.156 10.387 3.925 1.00 89.31 92 TYR A N 1
ATOM 785 C CA . TYR A 1 92 ? -0.784 11.456 4.249 1.00 89.31 92 TYR A CA 1
ATOM 786 C C . TYR A 1 92 ? -0.553 12.715 3.405 1.00 89.31 92 TYR A C 1
ATOM 788 O O . TYR A 1 92 ? -1.497 13.309 2.875 1.00 89.31 92 TYR A O 1
ATOM 796 N N . LYS A 1 93 ? 0.717 13.108 3.248 1.00 87.00 93 LYS A N 1
ATOM 797 C CA . LYS A 1 93 ? 1.117 14.302 2.496 1.00 87.00 93 LYS A CA 1
ATOM 798 C C . LYS A 1 93 ? 0.910 14.138 0.990 1.00 87.00 93 LYS A C 1
ATOM 800 O O . LYS A 1 93 ? 0.428 15.065 0.342 1.00 87.00 93 LYS A O 1
ATOM 805 N N . LEU A 1 94 ? 1.312 12.997 0.432 1.00 84.75 94 LEU A N 1
ATOM 806 C CA . LEU A 1 94 ? 1.406 12.800 -1.016 1.00 84.75 94 LEU A CA 1
ATOM 807 C C . LEU A 1 94 ? 0.114 12.263 -1.630 1.00 84.75 94 LEU A C 1
ATOM 809 O O . LEU A 1 94 ? -0.208 12.639 -2.758 1.00 84.75 94 LEU A O 1
ATOM 813 N N . TYR A 1 95 ? -0.617 11.420 -0.899 1.00 88.88 95 TYR A N 1
ATOM 814 C CA . TYR A 1 95 ? -1.728 10.645 -1.447 1.00 88.88 95 TYR A CA 1
ATOM 815 C C . TYR A 1 95 ? -3.067 10.986 -0.787 1.00 88.88 95 TYR A C 1
ATOM 817 O O . TYR A 1 95 ? -3.999 11.416 -1.469 1.00 88.88 95 TYR A O 1
ATOM 825 N N . TYR A 1 96 ? -3.154 10.874 0.542 1.00 88.31 96 TYR A N 1
ATOM 826 C CA . TYR A 1 96 ? -4.420 10.964 1.280 1.00 88.31 96 TYR A CA 1
ATOM 827 C C . TYR A 1 96 ? -5.197 12.256 1.003 1.00 88.31 96 TYR A C 1
ATOM 829 O O . TYR A 1 96 ? -6.355 12.216 0.589 1.00 88.31 96 TYR A O 1
ATOM 837 N N . ARG A 1 97 ? -4.551 13.418 1.184 1.00 84.88 97 ARG A N 1
ATOM 838 C C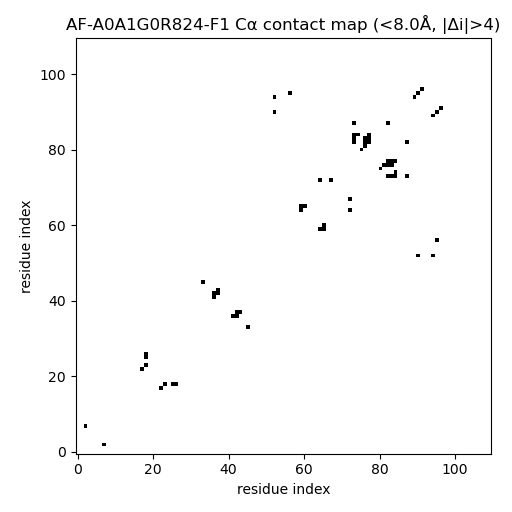A . ARG A 1 97 ? -5.199 14.728 0.984 1.00 84.88 97 ARG A CA 1
ATOM 839 C C . ARG A 1 97 ? -5.705 14.914 -0.445 1.00 84.88 97 ARG A C 1
ATOM 841 O O . ARG A 1 97 ? -6.810 15.411 -0.644 1.00 84.88 97 ARG A O 1
ATOM 848 N N . LYS A 1 98 ? -4.913 14.496 -1.438 1.00 88.00 98 LYS A N 1
ATOM 849 C CA . LYS A 1 98 ? -5.297 14.587 -2.853 1.00 88.00 9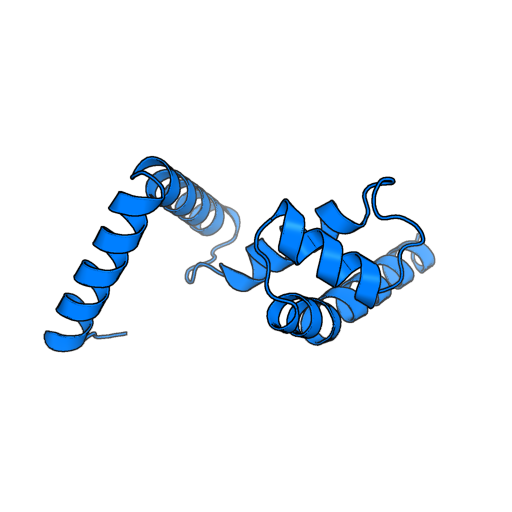8 LYS A CA 1
ATOM 850 C C . LYS A 1 98 ? -6.520 13.718 -3.140 1.00 88.00 98 LYS A C 1
ATOM 852 O O . LYS A 1 98 ? -7.463 14.191 -3.768 1.00 88.00 98 LYS A O 1
ATOM 857 N N . ARG A 1 99 ? -6.527 12.482 -2.631 1.00 88.06 99 ARG A N 1
ATOM 858 C CA . ARG A 1 99 ? -7.626 11.532 -2.832 1.00 88.06 99 ARG A CA 1
ATOM 859 C C . ARG A 1 99 ? -8.919 11.981 -2.147 1.00 88.06 99 ARG A C 1
ATOM 861 O O . ARG A 1 99 ? -9.969 11.930 -2.774 1.00 88.06 99 ARG A O 1
ATOM 868 N N . MET A 1 100 ? -8.844 12.504 -0.922 1.00 87.38 100 MET A N 1
ATOM 869 C CA . MET A 1 100 ? -10.009 13.069 -0.224 1.00 87.38 100 MET A CA 1
ATOM 870 C C . MET A 1 100 ? -10.625 14.252 -0.978 1.00 87.38 100 MET A C 1
ATOM 872 O O . MET A 1 100 ? -11.843 14.317 -1.130 1.00 87.38 100 MET A O 1
ATOM 876 N N . ASN A 1 101 ? -9.794 15.165 -1.492 1.00 87.38 101 ASN A N 1
ATOM 877 C CA . ASN A 1 101 ? -10.269 16.299 -2.287 1.00 87.38 101 ASN A CA 1
ATOM 878 C C . ASN A 1 101 ? -10.937 15.845 -3.589 1.00 87.38 101 ASN A C 1
ATOM 880 O O . ASN A 1 101 ? -11.958 16.405 -3.977 1.00 87.38 101 ASN A O 1
ATOM 884 N N . TYR A 1 102 ? -10.373 14.830 -4.245 1.00 88.81 102 TYR A N 1
ATOM 885 C CA . TYR A 1 102 ? -10.961 14.223 -5.434 1.00 88.81 102 TYR A CA 1
ATOM 886 C C . TYR A 1 102 ? -12.351 13.635 -5.140 1.00 88.81 102 TYR A C 1
ATOM 888 O O . TYR A 1 102 ? -13.318 14.028 -5.783 1.00 88.81 102 TYR A O 1
ATOM 896 N N . ILE A 1 103 ? -12.475 12.796 -4.103 1.00 88.06 103 ILE A N 1
ATOM 897 C CA . ILE A 1 103 ? -13.756 12.188 -3.696 1.00 88.06 103 ILE A CA 1
ATOM 898 C C . ILE A 1 103 ? -14.795 13.257 -3.340 1.00 88.06 103 ILE A C 1
ATOM 900 O O . ILE A 1 103 ? -15.969 13.115 -3.673 1.00 88.06 103 ILE A O 1
ATOM 904 N N . LYS A 1 104 ? -14.384 14.331 -2.655 1.00 87.75 104 LYS A N 1
ATOM 905 C CA . LYS A 1 104 ? -15.284 15.440 -2.321 1.00 87.75 104 LYS A CA 1
ATOM 906 C C . LYS A 1 104 ? -15.850 16.095 -3.586 1.00 87.75 104 LYS A C 1
ATOM 908 O O . LYS A 1 104 ? -17.062 16.240 -3.684 1.00 87.75 104 LYS A O 1
ATOM 913 N N . ARG A 1 105 ? -14.995 16.408 -4.564 1.00 89.69 105 ARG A N 1
ATOM 914 C CA . ARG A 1 105 ? -15.418 16.997 -5.846 1.00 89.69 105 ARG A CA 1
ATOM 915 C C . ARG A 1 105 ? -16.328 16.068 -6.645 1.00 89.69 105 ARG A C 1
ATOM 917 O O . ARG A 1 105 ? -17.309 16.529 -7.207 1.00 89.69 105 ARG A O 1
ATOM 924 N N . GLU A 1 106 ? -16.048 14.766 -6.671 1.00 88.88 106 GLU A N 1
ATOM 925 C CA . GLU A 1 106 ? -16.926 13.800 -7.349 1.00 88.88 106 GLU A CA 1
ATOM 926 C C . GLU A 1 106 ? -18.329 13.734 -6.733 1.00 88.88 106 GLU A C 1
ATOM 928 O O . GLU A 1 106 ? -19.289 13.464 -7.447 1.00 88.88 106 GLU A O 1
ATOM 933 N N . LYS A 1 107 ? -18.461 13.968 -5.421 1.00 82.56 107 LYS A N 1
ATOM 934 C CA . LYS A 1 107 ? -19.766 14.030 -4.746 1.00 82.56 107 LYS A CA 1
ATOM 935 C C . LYS A 1 107 ? -20.517 15.333 -5.006 1.00 82.56 107 LYS A C 1
ATOM 937 O O . LYS A 1 107 ? -21.732 15.322 -4.942 1.00 82.56 107 LYS A O 1
ATOM 942 N N . GLU A 1 108 ? -19.811 16.432 -5.261 1.00 81.44 108 GLU A N 1
ATOM 943 C CA . GLU A 1 108 ? -20.409 17.736 -5.597 1.00 81.44 108 GLU A CA 1
ATOM 944 C C . GLU A 1 108 ? -20.891 17.800 -7.060 1.00 81.44 108 GLU A C 1
ATOM 946 O O . GLU A 1 108 ? -21.701 18.652 -7.404 1.00 81.44 108 GLU A O 1
ATOM 951 N N . LEU A 1 109 ? -20.384 16.907 -7.917 1.00 68.44 109 LEU A N 1
ATOM 952 C CA . LEU A 1 109 ? -20.729 16.799 -9.340 1.00 68.44 109 LEU A CA 1
ATOM 953 C C . LEU A 1 109 ? -21.835 15.766 -9.636 1.00 68.44 109 LEU A C 1
ATOM 955 O O . LEU A 1 109 ? -22.193 15.594 -10.801 1.00 68.44 109 LEU A O 1
ATOM 959 N N . LYS A 1 110 ? -22.333 15.059 -8.617 1.00 55.75 110 LYS A N 1
ATOM 960 C CA . LYS A 1 110 ? -23.454 14.111 -8.701 1.00 55.75 110 LYS A CA 1
ATOM 961 C C . LYS A 1 110 ? -24.682 14.694 -8.023 1.00 55.75 110 LYS A C 1
ATOM 963 O O . LYS A 1 110 ? -25.784 14.426 -8.542 1.00 55.75 110 LYS A O 1
#